Protein AF-A0A8S3ZK72-F1 (afdb_monomer)

Solvent-accessible surface area (backbone atoms only — not comparable to full-atom values): 4222 Å² total; per-residue (Å²): 132,92,56,75,98,61,94,80,87,71,70,64,52,80,41,63,64,70,62,45,32,65,75,51,55,86,77,66,51,96,92,60,86,51,65,42,56,95,87,71,46,67,66,87,56,79,89,46,81,89,64,88,86,87,80,83,90,126

Radius of gyration: 12.96 Å; Cα contacts (8 Å, |Δi|>4): 41; chains: 1; bounding box: 29×23×35 Å

pLDDT: mean 85.25, std 9.22, range [57.5, 94.75]

Foldseek 3Di:
DPDDPDDDDFDWAWDDAVVVCVVVPPPDDPVDTDTHDPVDGPDDDPPCPPPDDDDDDD

Mean predicted aligned error: 5.4 Å

Structure (mmCIF, N/CA/C/O backbone):
data_AF-A0A8S3ZK72-F1
#
_entry.id   AF-A0A8S3ZK72-F1
#
loop_
_atom_site.group_PDB
_atom_site.id
_atom_site.type_symbol
_atom_site.label_atom_id
_atom_site.label_alt_id
_atom_site.label_comp_id
_atom_site.label_asym_id
_atom_site.label_entity_id
_atom_site.label_seq_id
_atom_site.pdbx_PDB_ins_code
_atom_site.Cartn_x
_atom_site.Cartn_y
_atom_site.Cartn_z
_atom_site.occupancy
_atom_site.B_iso_or_equiv
_atom_site.auth_seq_id
_atom_site.auth_comp_id
_atom_site.auth_asym_id
_atom_site.auth_atom_id
_atom_site.pdbx_PDB_model_num
ATOM 1 N N . ASP A 1 1 ? 3.944 6.368 -22.667 1.00 58.62 1 ASP A N 1
ATOM 2 C CA . ASP A 1 1 ? 4.040 5.125 -21.882 1.00 58.62 1 ASP A CA 1
ATOM 3 C C . ASP A 1 1 ? 4.738 5.407 -20.563 1.00 58.62 1 ASP A C 1
ATOM 5 O O . ASP A 1 1 ? 5.954 5.505 -20.530 1.00 58.62 1 ASP A O 1
ATOM 9 N N . ASP A 1 2 ? 3.966 5.633 -19.499 1.00 79.75 2 ASP A N 1
ATOM 10 C CA . ASP A 1 2 ? 4.472 6.035 -18.170 1.00 79.75 2 ASP A CA 1
ATOM 11 C C . ASP A 1 2 ? 4.677 4.823 -17.237 1.00 79.75 2 ASP A C 1
ATOM 13 O O . ASP A 1 2 ? 4.526 4.889 -16.021 1.00 79.75 2 ASP A O 1
ATOM 17 N N . VAL A 1 3 ? 4.955 3.659 -17.834 1.00 89.62 3 VAL A N 1
ATOM 18 C CA . VAL A 1 3 ? 5.162 2.395 -17.121 1.00 89.62 3 VAL A CA 1
ATOM 19 C C . VAL A 1 3 ? 6.635 2.024 -17.225 1.00 89.62 3 VAL A C 1
ATOM 21 O O . VAL A 1 3 ? 7.204 1.993 -18.316 1.00 89.62 3 VAL A O 1
ATOM 24 N N . SER A 1 4 ? 7.268 1.733 -16.087 1.00 90.06 4 SER A N 1
ATOM 25 C CA . SER A 1 4 ? 8.678 1.337 -16.065 1.00 90.06 4 SER A CA 1
ATOM 26 C C . SER A 1 4 ? 8.902 0.031 -16.845 1.00 90.06 4 SER A C 1
ATOM 28 O O . SER A 1 4 ? 8.156 -0.928 -16.642 1.00 90.06 4 SER A O 1
ATOM 30 N N . PRO A 1 5 ? 9.974 -0.078 -17.657 1.00 92.62 5 PRO A N 1
ATOM 31 C CA . PRO A 1 5 ? 10.312 -1.318 -18.364 1.00 92.62 5 PRO A CA 1
ATOM 32 C C . PRO A 1 5 ? 10.884 -2.405 -17.439 1.00 92.62 5 PRO A C 1
ATOM 34 O O . PRO A 1 5 ? 11.180 -3.511 -17.882 1.00 92.62 5 PRO A O 1
ATOM 37 N N . THR A 1 6 ? 11.085 -2.094 -16.156 1.00 92.94 6 THR A N 1
ATOM 38 C CA . THR A 1 6 ? 11.690 -2.997 -15.170 1.00 92.94 6 THR A CA 1
ATOM 39 C C . THR A 1 6 ? 10.772 -3.168 -13.973 1.00 92.94 6 THR A C 1
ATOM 41 O O . THR A 1 6 ? 10.135 -2.207 -13.544 1.00 92.94 6 THR A O 1
ATOM 44 N N . LEU A 1 7 ? 10.750 -4.373 -13.398 1.00 91.06 7 LEU A N 1
ATOM 45 C CA . LEU A 1 7 ? 10.004 -4.648 -12.174 1.00 91.06 7 LEU A CA 1
ATOM 46 C C . LEU A 1 7 ? 10.541 -3.798 -11.014 1.00 91.06 7 LEU A C 1
ATOM 48 O O . LEU A 1 7 ? 11.751 -3.735 -10.790 1.00 91.06 7 LEU A O 1
ATOM 52 N N . LYS A 1 8 ? 9.631 -3.170 -10.268 1.00 90.31 8 LYS A N 1
ATOM 53 C CA . LYS A 1 8 ? 9.934 -2.409 -9.053 1.00 90.31 8 LYS A CA 1
ATOM 54 C C . LYS A 1 8 ? 9.291 -3.072 -7.843 1.00 90.31 8 LYS A C 1
ATOM 56 O O . LYS A 1 8 ? 8.234 -3.689 -7.958 1.00 90.31 8 LYS A O 1
ATOM 61 N N . ASN A 1 9 ? 9.934 -2.923 -6.692 1.00 87.38 9 ASN A N 1
ATOM 62 C CA . ASN A 1 9 ? 9.359 -3.213 -5.388 1.00 87.38 9 ASN A CA 1
ATOM 63 C C . ASN A 1 9 ? 9.101 -1.896 -4.642 1.00 87.38 9 ASN A C 1
ATOM 65 O O . ASN A 1 9 ? 9.879 -0.949 -4.735 1.00 87.38 9 ASN A O 1
ATOM 69 N N . GLY A 1 10 ? 7.997 -1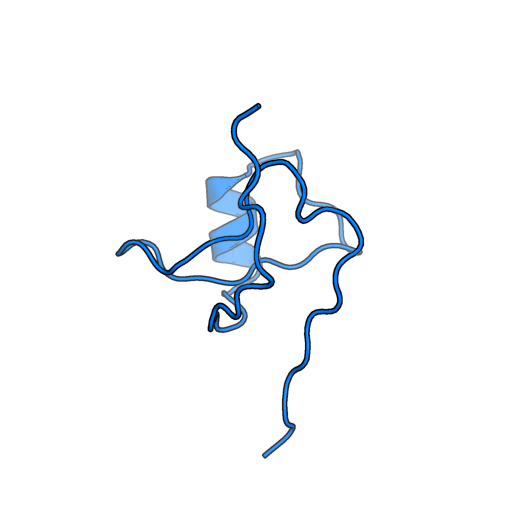.847 -3.904 1.00 83.62 10 GLY A N 1
ATOM 70 C CA . GLY A 1 10 ? 7.654 -0.751 -3.004 1.00 83.62 10 GLY A CA 1
ATOM 71 C C . GLY A 1 10 ? 7.300 -1.324 -1.639 1.00 83.62 10 GLY A C 1
ATOM 72 O O . GLY A 1 10 ? 6.736 -2.414 -1.555 1.00 83.62 10 GLY A O 1
ATOM 73 N N . GLY A 1 11 ? 7.668 -0.618 -0.574 1.00 82.75 11 GLY A N 1
ATOM 74 C CA . GLY A 1 11 ? 7.270 -0.967 0.787 1.00 82.75 11 GLY A CA 1
ATOM 75 C C . GLY A 1 11 ? 6.143 -0.053 1.238 1.00 82.75 11 GLY A C 1
ATOM 76 O O . GLY A 1 11 ? 6.275 1.157 1.113 1.00 82.75 11 GLY A O 1
ATOM 77 N N . ALA A 1 12 ? 5.063 -0.614 1.775 1.00 86.44 12 ALA A N 1
ATOM 78 C CA . ALA A 1 12 ? 3.968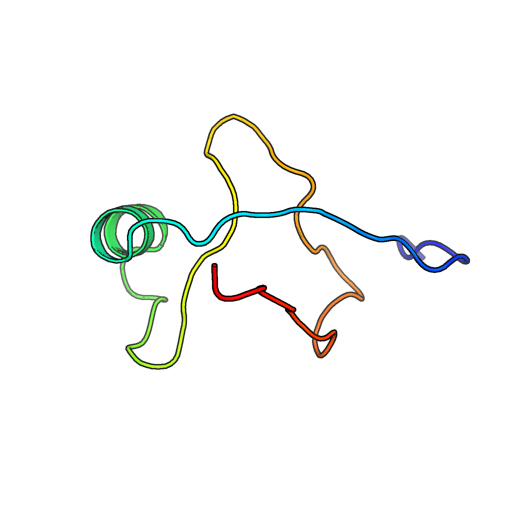 0.151 2.361 1.00 86.44 12 ALA A CA 1
ATOM 79 C C . ALA A 1 12 ? 3.393 -0.606 3.560 1.00 86.44 12 ALA A C 1
ATOM 81 O O . ALA A 1 12 ? 3.266 -1.831 3.525 1.00 86.44 12 ALA A O 1
ATOM 82 N N . THR A 1 13 ? 3.033 0.117 4.615 1.00 88.00 13 THR A N 1
ATOM 83 C CA . THR A 1 13 ? 2.367 -0.433 5.800 1.00 88.00 13 THR A CA 1
ATOM 84 C C . THR A 1 13 ? 0.861 -0.256 5.684 1.00 88.00 13 THR A C 1
ATOM 86 O O . THR A 1 13 ? 0.405 0.747 5.139 1.00 88.00 13 THR A O 1
ATOM 89 N N . VAL A 1 14 ? 0.083 -1.211 6.197 1.00 90.31 14 VAL A N 1
ATOM 90 C CA . VAL A 1 14 ? -1.380 -1.077 6.263 1.00 90.31 14 VAL A CA 1
ATOM 91 C C . VAL A 1 14 ? -1.738 0.110 7.159 1.00 90.31 14 VAL A C 1
ATOM 93 O O . VAL A 1 14 ? -1.275 0.200 8.297 1.00 90.31 14 VAL A O 1
ATOM 96 N N . SER A 1 15 ? -2.547 1.025 6.634 1.00 89.88 15 SER A N 1
ATOM 97 C CA . SER A 1 15 ? -3.017 2.216 7.342 1.00 89.88 15 SER A CA 1
ATOM 98 C C . SER A 1 15 ? -4.296 1.915 8.129 1.00 89.88 15 SER A C 1
ATOM 100 O O . SER A 1 15 ? -5.044 0.994 7.798 1.00 89.88 15 SER A O 1
ATOM 102 N N . ASP A 1 16 ? -4.592 2.738 9.137 1.00 91.81 16 ASP A N 1
ATOM 103 C CA . ASP A 1 16 ? -5.864 2.666 9.863 1.00 91.81 16 ASP A CA 1
ATOM 104 C C . ASP A 1 16 ? -7.066 2.859 8.918 1.00 91.81 16 ASP A C 1
ATOM 106 O O . ASP A 1 16 ? -7.104 3.790 8.104 1.00 91.81 16 ASP A O 1
ATOM 110 N N . TYR A 1 17 ? -8.060 1.973 9.027 1.00 92.31 17 TYR A N 1
ATOM 111 C CA . TYR A 1 17 ? -9.206 1.953 8.117 1.00 92.31 17 TYR A CA 1
ATOM 112 C C . TYR A 1 17 ? -10.095 3.191 8.274 1.00 92.31 17 TYR A C 1
ATOM 114 O O . TYR A 1 17 ? -10.555 3.741 7.274 1.00 92.31 17 TYR A O 1
ATOM 122 N N . GLU A 1 18 ? -10.314 3.679 9.499 1.00 91.56 18 GLU A N 1
ATOM 123 C CA . GLU A 1 18 ? -11.157 4.855 9.739 1.00 91.56 18 GLU A CA 1
ATOM 124 C C . GLU A 1 18 ? -10.475 6.144 9.271 1.00 91.56 18 GLU A C 1
ATOM 126 O O . GLU A 1 18 ? -11.129 7.033 8.716 1.00 91.56 18 GLU A O 1
ATOM 131 N N . LEU A 1 19 ? -9.153 6.237 9.421 1.00 90.31 19 LEU A N 1
ATOM 132 C CA . LEU A 1 19 ? -8.364 7.299 8.807 1.00 90.31 19 LEU A CA 1
ATOM 133 C C . LEU A 1 19 ? -8.471 7.245 7.279 1.00 90.31 19 LEU A C 1
ATOM 135 O O . LEU A 1 19 ? -8.741 8.272 6.650 1.00 90.31 19 LEU A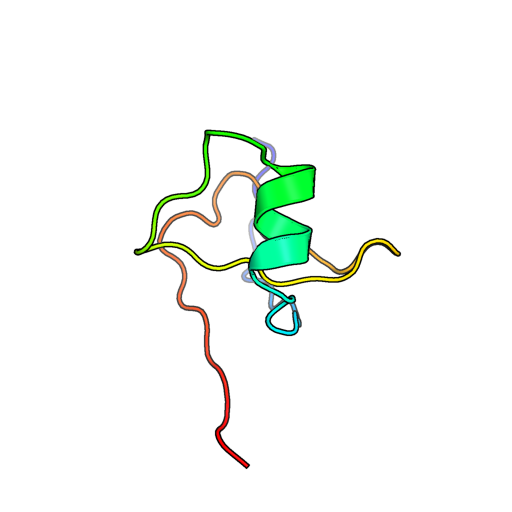 O 1
ATOM 139 N N . CYS A 1 20 ? -8.334 6.058 6.678 1.00 90.25 20 CYS A N 1
ATOM 140 C CA . CYS A 1 20 ? -8.445 5.923 5.231 1.00 90.25 20 CYS A CA 1
ATOM 141 C C . CYS A 1 20 ? -9.847 6.280 4.724 1.00 90.25 20 CYS A C 1
ATOM 143 O O . CYS A 1 20 ? -10.007 7.047 3.776 1.00 90.25 20 CYS A O 1
ATOM 145 N N . LYS A 1 21 ? -10.889 5.815 5.406 1.00 92.00 21 LYS A N 1
ATOM 146 C CA . LYS A 1 21 ? -12.276 6.146 5.086 1.00 92.00 21 LYS A CA 1
ATOM 147 C C . LYS A 1 21 ? -12.550 7.647 5.175 1.00 92.00 21 LYS A C 1
ATOM 149 O O . LYS A 1 21 ? -13.303 8.175 4.366 1.00 92.00 21 LYS A O 1
ATOM 154 N N . LYS A 1 22 ? -11.922 8.372 6.108 1.00 90.50 22 LYS A N 1
ATOM 155 C CA . LYS A 1 22 ? -12.010 9.844 6.158 1.00 90.50 22 LYS A CA 1
ATOM 156 C C . LYS A 1 22 ? -11.326 10.503 4.958 1.00 90.50 22 LYS A C 1
ATOM 158 O O . LYS A 1 22 ? -11.882 11.454 4.410 1.00 90.50 22 LYS A O 1
ATOM 163 N N . ALA A 1 23 ? -10.170 9.991 4.533 1.00 88.19 23 ALA A N 1
ATOM 164 C CA . ALA A 1 23 ? -9.425 10.510 3.385 1.00 88.19 23 ALA A CA 1
ATOM 165 C C . ALA A 1 23 ? -10.134 10.241 2.041 1.00 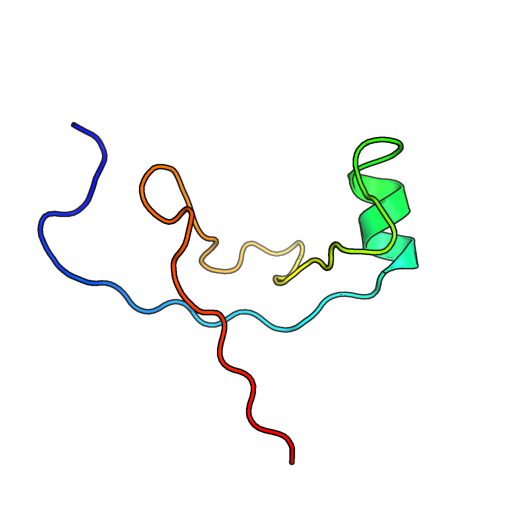88.19 23 ALA A C 1
ATOM 167 O O . ALA A 1 23 ? -10.246 11.146 1.218 1.00 88.19 23 ALA A O 1
ATOM 168 N N . TYR A 1 24 ? -10.684 9.036 1.856 1.00 87.69 24 TYR A N 1
ATOM 169 C CA . TYR A 1 24 ? -11.323 8.571 0.611 1.00 87.69 24 TYR A CA 1
ATOM 170 C C . TYR A 1 24 ? -12.865 8.595 0.653 1.00 87.69 24 TYR A C 1
ATOM 172 O O . TYR A 1 24 ? -13.551 8.152 -0.269 1.00 87.69 24 TYR A O 1
ATOM 180 N N . ARG A 1 25 ? -13.438 9.148 1.727 1.00 81.94 25 ARG A N 1
ATOM 181 C CA . ARG A 1 25 ? -14.875 9.385 1.943 1.00 81.94 25 ARG A CA 1
ATOM 182 C C . ARG A 1 25 ? -15.765 8.164 1.658 1.00 81.94 25 ARG A C 1
ATOM 184 O O . ARG A 1 25 ? -15.926 7.305 2.518 1.00 81.94 25 ARG A O 1
ATOM 191 N N . LYS A 1 26 ? -16.436 8.151 0.497 1.00 74.31 26 LYS A N 1
ATOM 192 C CA . LYS A 1 26 ? -17.487 7.185 0.120 1.00 74.31 26 LYS A CA 1
ATOM 193 C C . LYS A 1 26 ? -17.007 6.108 -0.856 1.00 74.31 26 LYS A C 1
ATOM 195 O O . LYS A 1 26 ? -17.805 5.262 -1.239 1.00 74.31 26 LYS A O 1
ATOM 200 N N . GLU A 1 27 ? -15.744 6.146 -1.265 1.00 87.06 27 GLU A N 1
ATOM 201 C CA . GLU A 1 27 ? -15.206 5.227 -2.275 1.00 87.06 27 GLU A CA 1
ATOM 202 C C . GLU A 1 27 ? -14.611 3.954 -1.655 1.00 87.06 27 GLU A C 1
ATOM 204 O O . GLU A 1 27 ? -14.423 2.957 -2.347 1.00 87.06 27 GLU A O 1
ATOM 209 N N . LEU A 1 28 ? -14.376 3.951 -0.337 1.00 92.25 28 LEU A N 1
ATOM 210 C CA . LEU A 1 28 ? -13.831 2.801 0.379 1.00 92.25 28 LEU A CA 1
ATOM 211 C C . LEU A 1 28 ? -14.944 1.833 0.809 1.00 92.25 28 LEU A C 1
ATOM 213 O O . LEU A 1 28 ? -15.859 2.199 1.553 1.00 92.25 28 LEU A O 1
ATOM 217 N N . THR A 1 29 ? -14.846 0.582 0.358 1.00 92.06 29 THR A N 1
ATOM 218 C CA . THR A 1 29 ? -15.771 -0.504 0.727 1.00 92.06 29 THR A CA 1
ATOM 219 C C . THR A 1 29 ? -15.151 -1.432 1.781 1.00 92.06 29 THR A C 1
ATOM 221 O O . THR A 1 29 ? -13.927 -1.468 1.899 1.00 92.06 29 THR A O 1
ATOM 224 N N . PRO A 1 30 ? -15.949 -2.250 2.501 1.00 92.38 30 PRO A N 1
ATOM 225 C CA . PRO A 1 30 ? -15.426 -3.184 3.508 1.00 92.38 30 PRO A CA 1
ATOM 226 C C . PRO A 1 30 ? -14.422 -4.225 2.987 1.00 92.38 30 PRO A C 1
ATOM 228 O O . PRO A 1 30 ? -13.707 -4.826 3.779 1.00 92.38 30 PRO A O 1
ATOM 231 N N . ASN A 1 31 ? -14.364 -4.443 1.669 1.00 94.75 31 ASN A N 1
ATOM 232 C CA . ASN A 1 31 ? -13.440 -5.386 1.032 1.00 94.75 31 ASN A CA 1
ATOM 233 C C . ASN A 1 31 ? -12.126 -4.723 0.580 1.00 94.75 31 ASN A C 1
ATOM 235 O O . ASN A 1 31 ? -11.365 -5.316 -0.182 1.00 94.75 31 ASN A O 1
ATOM 239 N N . MET A 1 32 ? -11.881 -3.477 0.986 1.00 94.38 32 MET A N 1
ATOM 240 C CA . MET A 1 32 ? -10.700 -2.698 0.627 1.00 94.38 32 MET A CA 1
ATOM 241 C C . MET A 1 32 ? -9.920 -2.314 1.882 1.00 94.38 32 MET A C 1
ATOM 243 O O . MET A 1 32 ? -10.486 -2.131 2.956 1.00 94.38 32 MET A O 1
ATOM 247 N N . PHE A 1 33 ? -8.613 -2.142 1.729 1.00 92.69 33 PHE A N 1
ATOM 248 C CA . PHE A 1 33 ? -7.736 -1.571 2.744 1.00 92.69 33 PHE A CA 1
ATOM 249 C C . PHE A 1 33 ? -6.785 -0.577 2.080 1.00 92.69 33 PHE A C 1
ATOM 251 O O . PHE A 1 33 ? -6.682 -0.525 0.853 1.00 92.69 33 PHE A O 1
ATOM 258 N N . CYS A 1 34 ? -6.085 0.204 2.895 1.00 90.88 34 CYS A N 1
ATOM 259 C CA . CYS A 1 34 ? -5.138 1.203 2.422 1.00 90.88 34 CYS A CA 1
ATOM 260 C C . CYS A 1 34 ? -3.750 0.868 2.944 1.00 90.88 34 CYS A C 1
ATOM 262 O O . CYS A 1 34 ? -3.614 0.360 4.057 1.00 90.88 34 CYS A O 1
ATOM 264 N N . ALA A 1 35 ? -2.733 1.139 2.135 1.00 90.12 35 ALA A N 1
ATOM 265 C CA . ALA A 1 35 ? -1.348 0.945 2.517 1.00 90.12 35 ALA A CA 1
ATOM 266 C C . ALA A 1 35 ? -0.520 2.172 2.127 1.00 90.12 35 ALA A C 1
ATOM 268 O O . ALA A 1 35 ? -0.605 2.640 0.992 1.00 90.12 35 ALA A O 1
ATOM 269 N N . GLY A 1 36 ? 0.277 2.678 3.069 1.00 86.31 36 GLY A N 1
ATOM 270 C CA . GLY A 1 36 ? 1.122 3.863 2.914 1.00 86.31 36 GLY A CA 1
ATOM 271 C C . GLY A 1 36 ? 0.947 4.889 4.037 1.00 86.31 36 GLY A C 1
ATOM 272 O O . GLY A 1 36 ? 0.046 4.790 4.874 1.00 86.31 36 GLY A O 1
ATOM 273 N N . THR A 1 37 ? 1.830 5.887 4.057 1.00 73.75 37 THR A N 1
ATOM 274 C CA . THR A 1 37 ? 1.776 7.025 4.985 1.00 73.75 37 THR A CA 1
ATOM 275 C C . THR A 1 37 ? 1.495 8.333 4.250 1.00 73.75 37 THR A C 1
ATOM 277 O O . THR A 1 37 ? 1.736 8.477 3.050 1.00 73.75 37 THR A O 1
ATOM 280 N N . GLN A 1 38 ? 0.997 9.318 4.997 1.00 68.50 38 GLN A N 1
ATOM 281 C CA . GLN A 1 38 ? 0.672 10.648 4.478 1.00 68.50 38 GLN A CA 1
ATOM 282 C C . GLN A 1 38 ? 1.919 11.455 4.070 1.00 68.50 38 GLN A C 1
ATOM 284 O O . GLN A 1 38 ? 1.811 12.419 3.320 1.00 68.50 38 GLN A O 1
ATOM 289 N N . GLU A 1 39 ? 3.099 11.029 4.525 1.00 70.25 39 GLU A N 1
ATOM 290 C CA . GLU A 1 39 ? 4.404 11.646 4.253 1.00 70.25 39 GLU A CA 1
ATOM 291 C C . GLU A 1 39 ? 4.989 11.253 2.885 1.00 70.25 39 GLU A C 1
ATOM 293 O O . GLU A 1 39 ? 6.077 11.696 2.529 1.00 70.25 39 GLU A O 1
ATOM 298 N N . GLY A 1 40 ? 4.257 10.463 2.092 1.00 64.88 40 GLY A N 1
ATOM 299 C CA . GLY A 1 40 ? 4.682 10.052 0.758 1.00 64.88 40 GLY A CA 1
ATOM 300 C C . GLY A 1 40 ? 5.559 8.809 0.816 1.00 64.88 40 GLY A C 1
ATOM 301 O O . GLY A 1 40 ? 6.784 8.866 0.778 1.00 64.88 40 GLY A O 1
ATOM 302 N N . THR A 1 41 ? 4.913 7.653 0.890 1.00 65.38 41 THR A N 1
ATOM 303 C CA . THR A 1 41 ? 5.562 6.357 0.668 1.00 65.38 41 THR A CA 1
ATOM 304 C C . THR A 1 41 ? 5.512 6.015 -0.827 1.00 65.38 41 THR A C 1
ATOM 306 O O . THR A 1 41 ? 4.542 6.413 -1.477 1.00 65.38 41 THR A O 1
ATOM 309 N N . PRO A 1 42 ? 6.484 5.271 -1.400 1.00 72.00 42 PRO A N 1
ATOM 310 C CA . PRO A 1 42 ? 6.329 4.700 -2.736 1.00 72.00 42 PRO A CA 1
ATOM 311 C C . PRO A 1 42 ? 4.990 3.964 -2.850 1.00 72.00 42 PRO A C 1
ATOM 313 O O . PRO A 1 42 ? 4.779 2.938 -2.203 1.00 72.00 42 PRO A O 1
ATOM 316 N N . ALA A 1 43 ? 4.077 4.527 -3.63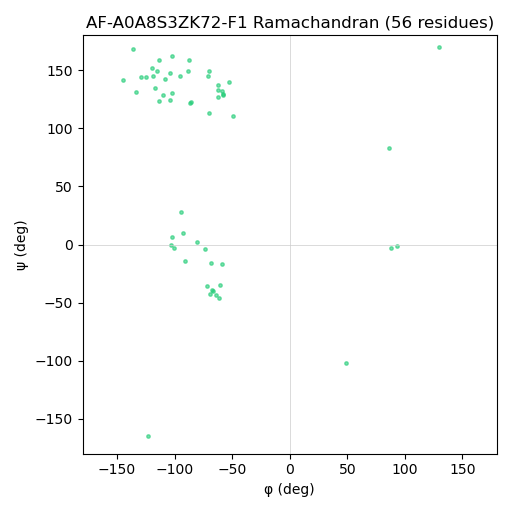5 1.00 74.88 43 ALA A N 1
ATOM 317 C CA . ALA A 1 43 ? 2.731 4.013 -3.812 1.00 74.88 43 ALA A CA 1
ATOM 318 C C . ALA A 1 43 ? 2.620 3.305 -5.168 1.00 74.88 43 ALA A C 1
ATOM 320 O O . ALA A 1 43 ? 3.274 3.727 -6.128 1.00 74.88 43 ALA A O 1
ATOM 321 N N . PRO A 1 44 ? 1.784 2.260 -5.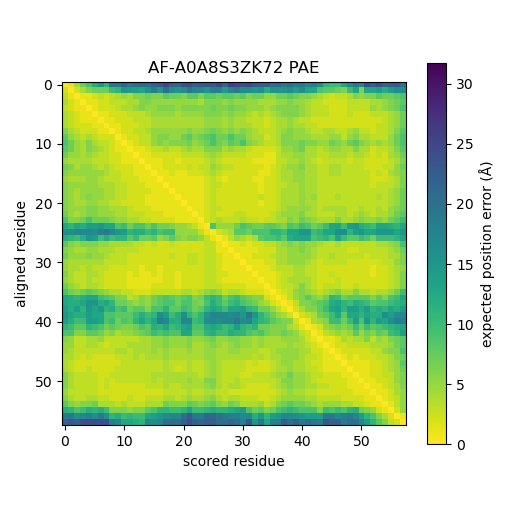270 1.00 85.12 44 PRO A N 1
ATOM 322 C CA . PRO A 1 44 ? 1.381 1.726 -6.562 1.00 85.12 44 PRO A CA 1
ATOM 323 C C . PRO A 1 44 ? 0.825 2.842 -7.455 1.00 85.12 44 PRO A C 1
ATOM 325 O O . PRO A 1 44 ? 0.085 3.708 -6.983 1.00 85.12 44 PRO A O 1
ATOM 328 N N . CYS A 1 45 ? 1.165 2.814 -8.740 1.00 86.75 45 CYS A N 1
ATOM 329 C CA . CYS A 1 45 ? 0.700 3.789 -9.724 1.00 86.75 45 CYS A CA 1
ATOM 330 C C . CYS A 1 45 ? -0.010 3.085 -10.894 1.00 86.75 45 CYS A C 1
ATOM 332 O O . CYS A 1 45 ? -0.404 1.915 -10.821 1.00 86.75 45 CYS A O 1
ATOM 334 N N . HIS A 1 46 ? -0.212 3.805 -11.995 1.00 88.25 46 HIS A N 1
ATOM 335 C CA . HIS A 1 46 ? -0.751 3.241 -13.220 1.00 88.25 46 HIS A CA 1
ATOM 336 C C . HIS A 1 46 ? 0.133 2.086 -13.725 1.00 88.25 46 HIS A C 1
ATOM 338 O O . HIS A 1 46 ? 1.347 2.225 -13.846 1.00 88.25 46 HIS A O 1
ATOM 344 N N . GLY A 1 47 ? -0.486 0.941 -14.024 1.00 90.38 47 GLY A N 1
ATOM 345 C CA . GLY A 1 47 ? 0.220 -0.282 -14.429 1.00 90.38 47 GLY A CA 1
ATOM 346 C C . GLY A 1 47 ? 0.548 -1.256 -13.288 1.00 90.38 47 GLY A C 1
ATOM 347 O O . GLY A 1 47 ? 1.072 -2.336 -13.560 1.00 90.38 47 GLY A O 1
ATOM 348 N N . ASP A 1 48 ? 0.204 -0.927 -12.036 1.00 89.56 48 ASP A N 1
ATOM 349 C CA . ASP A 1 48 ? 0.395 -1.817 -10.878 1.00 89.56 48 ASP A CA 1
ATOM 350 C C . ASP A 1 48 ? -0.877 -2.559 -10.431 1.00 89.56 48 ASP A C 1
ATOM 352 O O . ASP A 1 48 ? -0.832 -3.401 -9.531 1.00 89.56 48 ASP A O 1
ATOM 356 N N . SER A 1 49 ? -2.020 -2.294 -11.067 1.00 90.88 49 SER A N 1
ATOM 357 C CA . SER A 1 49 ? -3.279 -2.989 -10.782 1.00 90.88 49 SER A CA 1
ATOM 358 C C . SER A 1 49 ? -3.138 -4.506 -10.972 1.00 90.88 49 SER A 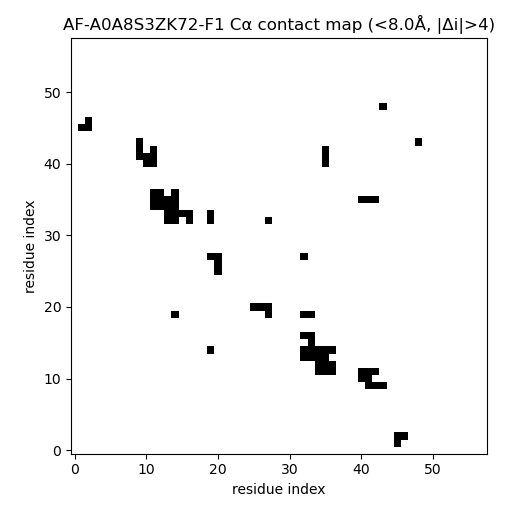C 1
ATOM 360 O O . SER A 1 49 ? -2.693 -4.973 -12.016 1.00 90.88 49 SER A O 1
ATOM 362 N N . GLY A 1 50 ? -3.540 -5.279 -9.959 1.00 91.81 50 GLY A N 1
ATOM 363 C CA . GLY A 1 50 ? -3.451 -6.745 -9.960 1.00 91.81 50 GLY A CA 1
ATOM 364 C C . GLY A 1 50 ? -2.125 -7.315 -9.440 1.00 91.81 50 GLY A C 1
ATOM 365 O O . GLY A 1 50 ? -1.999 -8.534 -9.332 1.00 91.81 50 GLY A O 1
ATOM 366 N N . ARG A 1 51 ? -1.144 -6.473 -9.082 1.00 88.00 51 ARG A N 1
ATOM 367 C CA . ARG A 1 51 ? 0.079 -6.934 -8.410 1.00 88.00 51 ARG A CA 1
ATOM 368 C C . ARG A 1 51 ? -0.217 -7.394 -6.973 1.00 88.00 51 ARG A C 1
ATOM 370 O O . ARG A 1 51 ? -1.116 -6.851 -6.330 1.00 88.00 51 ARG A O 1
ATOM 377 N N . PRO A 1 52 ? 0.537 -8.374 -6.446 1.00 91.19 52 PRO A N 1
ATOM 378 C CA . PRO A 1 52 ? 0.345 -8.852 -5.084 1.00 91.1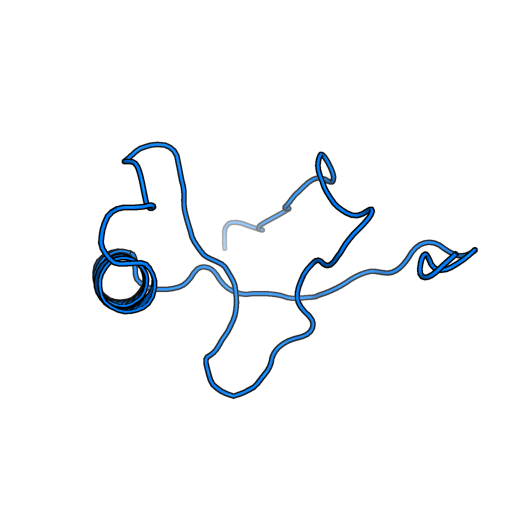9 52 PRO A CA 1
ATOM 379 C C . PRO A 1 52 ? 0.814 -7.821 -4.052 1.00 91.19 52 PRO A C 1
ATOM 381 O O . PRO A 1 52 ? 1.839 -7.165 -4.232 1.00 91.19 52 PRO A O 1
ATOM 384 N N . TYR A 1 53 ? 0.099 -7.760 -2.931 1.00 91.06 53 TYR A N 1
ATOM 385 C CA . TYR A 1 53 ? 0.589 -7.171 -1.689 1.00 91.06 53 TYR A CA 1
ATOM 386 C C . TYR A 1 53 ? 0.958 -8.309 -0.737 1.00 91.06 53 TYR A C 1
ATOM 388 O O . TYR A 1 53 ? 0.136 -9.187 -0.474 1.00 91.06 53 TYR A O 1
ATOM 396 N N . LEU A 1 54 ? 2.198 -8.314 -0.253 1.00 90.62 54 LEU A N 1
ATOM 397 C CA . LEU A 1 54 ? 2.712 -9.325 0.667 1.00 90.62 54 LEU A CA 1
ATOM 398 C C . LEU A 1 54 ? 2.988 -8.661 2.016 1.00 90.62 54 LEU A C 1
ATOM 400 O O . LEU A 1 54 ? 3.766 -7.711 2.084 1.00 90.62 54 LEU A O 1
ATOM 404 N N . SER A 1 55 ? 2.372 -9.173 3.080 1.00 85.69 55 SER A N 1
ATOM 405 C CA . SER A 1 55 ? 2.700 -8.819 4.460 1.00 85.69 55 SER A CA 1
ATOM 406 C C . SER A 1 55 ? 3.218 -10.046 5.198 1.00 85.69 55 SER A C 1
ATOM 408 O O . SER A 1 55 ? 2.647 -11.133 5.118 1.00 85.69 55 SER A O 1
ATOM 410 N N . GLU A 1 56 ? 4.310 -9.874 5.934 1.00 84.06 56 GLU A N 1
ATOM 411 C CA . GLU A 1 56 ? 4.773 -10.886 6.877 1.00 84.06 56 GLU A CA 1
ATOM 412 C C . GLU A 1 56 ? 4.038 -10.675 8.204 1.00 84.06 56 GLU A C 1
ATOM 414 O O . GLU A 1 56 ? 4.097 -9.591 8.788 1.00 84.06 56 GLU A O 1
ATOM 419 N N . LEU A 1 57 ? 3.331 -11.702 8.680 1.00 67.06 57 LEU A N 1
ATOM 420 C CA . LEU A 1 57 ? 2.891 -11.762 10.072 1.00 67.06 57 LEU A CA 1
ATOM 421 C C . LEU A 1 57 ? 4.137 -11.982 10.934 1.00 67.06 57 LEU A C 1
ATOM 423 O O . LEU A 1 57 ? 4.771 -13.033 10.838 1.00 67.06 57 LEU A O 1
ATOM 427 N N . ARG A 1 58 ? 4.492 -10.986 11.745 1.00 57.50 58 ARG A N 1
ATOM 428 C CA . ARG A 1 58 ? 5.352 -11.196 12.911 1.00 57.50 58 ARG A CA 1
ATOM 429 C C . ARG A 1 58 ? 4.494 -11.404 14.144 1.00 57.50 58 ARG A C 1
ATOM 431 O O . ARG A 1 58 ? 3.519 -10.636 14.295 1.00 57.50 58 ARG A O 1
#

InterPro domains:
  IPR001254 Serine proteases, trypsin domain [PF00089] (5-55)
  IPR009003 Peptidase S1, PA clan [SSF50494] (3-56)

Sequence (58 aa):
DDVSPTLKNGGATVSDYELCKKAYRKELTPNMFCAGTQEGTPAPCHGDSGRPYLSELR

Secondary structure (DSSP, 8-state):
--S-SS------PBPPHHHHHHHHTTS--TT---BS-TTT-----TT-TTPPP-----

Nearest PDB structures (foldseek):
  5xwa-assembly1_B  TM=9.286E-01  e=3.048E-02  Sus scrofa
  1ept-assembly1_C  TM=8.947E-01  e=2.665E-02  Sus scrofa
  1vit-assembly2_G  TM=8.422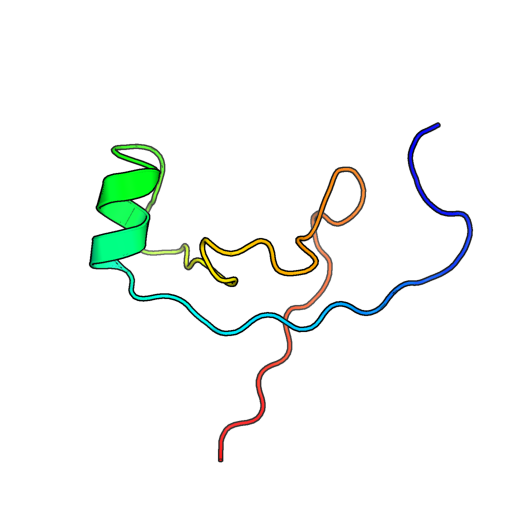E-01  e=5.969E-02  Bos taurus
  1cho-assembly1_G  TM=8.698E-01  e=2.001E-01  Bos taurus

Organism: NCBI:txid100452